Protein AF-A0A5R9GZU8-F1 (afdb_monomer_lite)

Organism: NCBI:txid2528639

pLDDT: mean 71.35, std 13.35, range [35.5, 87.69]

Sequence (68 aa):
MPEKQPYNNRPLAVVEFLMLKINPHSNWNARLLALLAKHADVPQARVGFPPAWQDDPFWKAPVAGGQT

Radius of gyration: 13.39 Å; chains: 1; bounding box: 31×29×36 Å

Structure (mmCIF, N/CA/C/O backbone):
data_AF-A0A5R9GZU8-F1
#
_entry.id   AF-A0A5R9GZU8-F1
#
loop_
_atom_site.group_PDB
_atom_site.id
_atom_site.type_symbol
_atom_site.label_atom_id
_atom_site.label_alt_id
_atom_site.label_comp_id
_atom_site.label_asym_id
_atom_site.label_entity_id
_atom_site.label_seq_id
_atom_site.pdbx_PDB_ins_code
_atom_site.Cartn_x
_atom_site.Cartn_y
_atom_site.Cartn_z
_atom_site.occupancy
_atom_site.B_iso_or_equiv
_atom_site.auth_seq_id
_atom_site.auth_comp_id
_atom_site.auth_asym_id
_atom_site.auth_atom_id
_atom_site.pdbx_PDB_model_num
ATOM 1 N N . MET A 1 1 ? 0.419 18.138 19.558 1.00 37.91 1 MET A N 1
ATOM 2 C CA . MET A 1 1 ? 0.095 17.687 18.185 1.00 37.91 1 MET A CA 1
ATOM 3 C C . MET A 1 1 ? 0.316 16.186 18.171 1.00 37.91 1 MET A C 1
ATOM 5 O O . MET A 1 1 ? 1.389 15.807 18.626 1.00 37.91 1 MET A O 1
ATOM 9 N N . PRO A 1 2 ? -0.655 15.325 17.817 1.00 46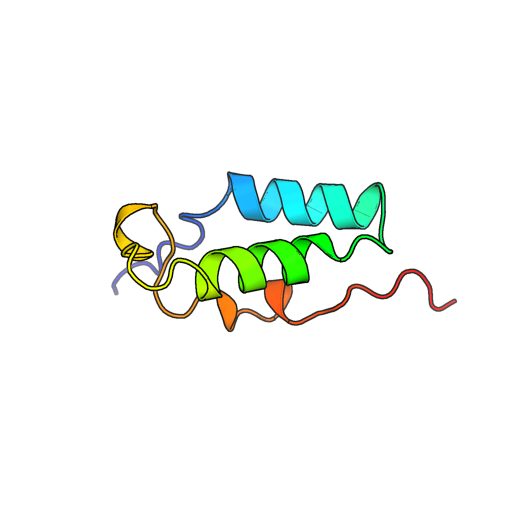.38 2 PRO A N 1
ATOM 10 C CA . PRO A 1 2 ? -0.417 13.892 17.893 1.00 46.38 2 PRO A CA 1
ATOM 11 C C . PRO A 1 2 ? 0.620 13.542 16.828 1.00 46.38 2 PRO A C 1
ATOM 13 O O . PRO A 1 2 ? 0.408 13.741 15.633 1.00 46.38 2 PRO A O 1
ATOM 16 N N . GLU A 1 3 ? 1.778 13.123 17.318 1.00 48.72 3 GLU A N 1
ATOM 17 C CA . GLU A 1 3 ? 2.883 12.558 16.568 1.00 48.72 3 GLU A CA 1
ATOM 18 C C . GLU A 1 3 ? 2.315 11.541 15.573 1.00 48.72 3 GLU A C 1
ATOM 20 O O . GLU A 1 3 ? 1.715 10.540 15.972 1.00 48.72 3 GLU A O 1
ATOM 25 N N . LYS A 1 4 ? 2.428 11.823 14.267 1.00 52.66 4 LYS A N 1
ATOM 26 C CA . LYS A 1 4 ? 2.172 10.818 13.236 1.00 52.66 4 LYS A CA 1
ATOM 27 C C . LYS A 1 4 ? 3.167 9.697 13.496 1.00 52.66 4 LYS A C 1
ATOM 29 O O . LYS A 1 4 ? 4.303 9.834 13.068 1.00 52.66 4 LYS A O 1
ATOM 34 N N . GLN A 1 5 ? 2.770 8.654 14.229 1.00 53.44 5 GLN A N 1
ATOM 35 C CA . GLN A 1 5 ? 3.583 7.463 14.481 1.00 53.44 5 GLN A CA 1
ATOM 36 C C . GLN A 1 5 ? 4.045 6.928 13.125 1.00 53.44 5 GLN A C 1
ATOM 38 O O . GLN A 1 5 ? 3.229 6.345 12.407 1.00 53.44 5 GLN A O 1
ATOM 43 N N . PRO A 1 6 ? 5.296 7.179 12.699 1.00 52.94 6 PRO A N 1
ATOM 44 C CA . PRO A 1 6 ? 5.520 7.215 11.267 1.00 52.94 6 PRO A CA 1
ATOM 45 C C . PRO A 1 6 ? 5.733 5.824 10.669 1.00 52.94 6 PRO A C 1
ATOM 47 O O . PRO A 1 6 ? 5.593 5.688 9.466 1.00 52.94 6 PRO A O 1
ATOM 50 N N . TYR A 1 7 ? 5.983 4.767 11.456 1.00 54.38 7 TYR A N 1
ATOM 51 C CA . TYR A 1 7 ? 6.278 3.445 10.885 1.00 54.38 7 TYR A CA 1
ATOM 52 C C . TYR A 1 7 ? 5.894 2.283 11.816 1.00 54.38 7 TYR A C 1
ATOM 54 O O . TYR A 1 7 ? 6.762 1.647 12.418 1.00 54.38 7 TYR A O 1
ATOM 62 N N . ASN A 1 8 ? 4.603 1.954 11.924 1.00 51.66 8 ASN A N 1
ATOM 63 C CA . ASN A 1 8 ? 4.178 0.711 12.593 1.00 51.66 8 ASN A CA 1
ATOM 64 C C . ASN A 1 8 ? 4.248 -0.533 11.666 1.00 51.66 8 ASN A C 1
ATOM 66 O O . ASN A 1 8 ? 3.868 -1.632 12.047 1.00 51.66 8 ASN A O 1
ATOM 70 N N . ASN A 1 9 ? 4.823 -0.384 10.463 1.00 57.91 9 ASN A N 1
ATOM 71 C CA . ASN A 1 9 ? 5.056 -1.444 9.472 1.00 57.91 9 ASN A CA 1
ATOM 72 C C . ASN A 1 9 ? 6.539 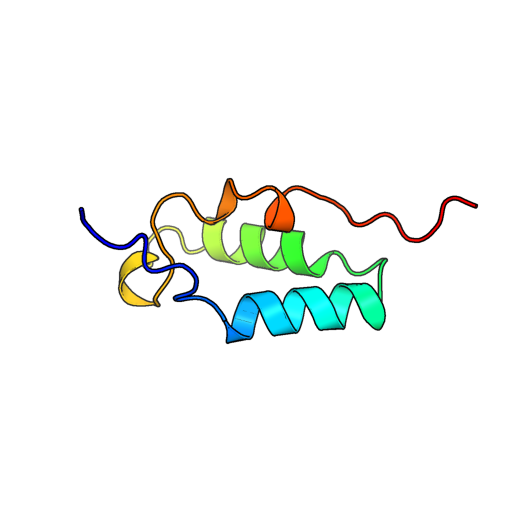-1.594 9.052 1.00 57.91 9 ASN A C 1
ATOM 74 O O . ASN A 1 9 ? 6.812 -2.176 8.000 1.00 57.91 9 ASN A O 1
ATOM 78 N N . ARG A 1 10 ? 7.500 -1.109 9.863 1.00 66.50 10 ARG A N 1
ATOM 79 C CA . ARG A 1 10 ? 8.958 -1.170 9.587 1.00 66.50 10 ARG A CA 1
ATOM 80 C C . ARG A 1 10 ? 9.444 -2.473 8.927 1.00 66.50 10 ARG A C 1
ATOM 82 O O . ARG A 1 10 ? 10.126 -2.369 7.912 1.00 66.50 10 ARG A O 1
ATOM 89 N N . PRO A 1 11 ? 9.111 -3.681 9.422 1.00 71.94 11 PRO A N 1
ATOM 90 C CA . PRO A 1 11 ? 9.608 -4.907 8.798 1.00 71.94 11 PRO A CA 1
ATOM 91 C C . PRO A 1 11 ? 9.068 -5.121 7.378 1.00 71.94 11 PRO A C 1
ATOM 93 O O . PRO A 1 11 ? 9.809 -5.576 6.516 1.00 71.94 11 PRO A O 1
ATOM 96 N N . LEU A 1 12 ? 7.817 -4.754 7.096 1.00 77.31 12 LEU A N 1
ATOM 97 C CA . LEU A 1 12 ? 7.212 -4.976 5.783 1.00 77.31 12 LEU A CA 1
ATOM 98 C C . LEU A 1 12 ? 7.748 -4.002 4.731 1.00 77.31 12 LEU A C 1
ATOM 100 O O . LEU A 1 12 ? 8.031 -4.409 3.609 1.00 77.31 12 LEU A O 1
ATOM 104 N N . ALA A 1 13 ? 7.951 -2.742 5.121 1.00 75.69 13 ALA A N 1
ATOM 105 C CA . ALA A 1 13 ? 8.597 -1.744 4.273 1.00 75.69 13 ALA A CA 1
ATOM 106 C C . ALA A 1 13 ? 10.060 -2.116 3.970 1.00 75.69 13 ALA A C 1
ATOM 108 O O . ALA A 1 13 ? 10.525 -1.929 2.850 1.00 75.69 13 ALA A O 1
ATOM 109 N N . VAL A 1 14 ? 10.775 -2.697 4.942 1.00 80.75 14 VAL A N 1
ATOM 110 C CA . VAL A 1 14 ? 12.134 -3.220 4.724 1.00 80.75 14 VAL A CA 1
ATOM 111 C C . VAL A 1 14 ? 12.122 -4.399 3.753 1.00 80.75 14 VAL A C 1
ATOM 113 O O . VAL A 1 14 ? 12.971 -4.449 2.867 1.00 80.75 14 VAL A O 1
ATOM 116 N N . VAL A 1 15 ? 11.165 -5.325 3.874 1.00 82.94 15 VAL A N 1
ATOM 117 C CA . VAL A 1 15 ? 11.043 -6.441 2.924 1.00 82.94 15 VAL A CA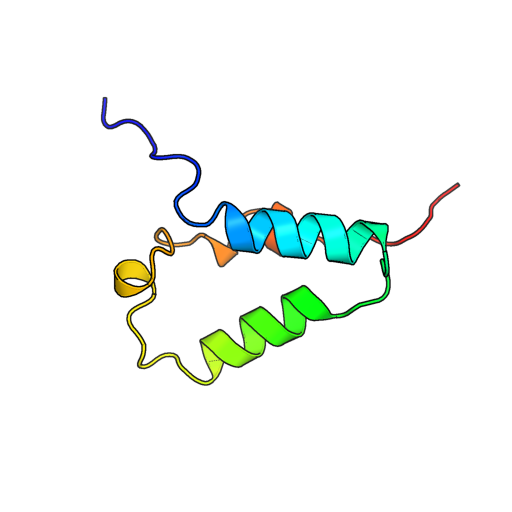 1
ATOM 118 C C . VAL A 1 15 ? 10.737 -5.925 1.522 1.00 82.94 15 VAL A C 1
ATOM 120 O O . VAL A 1 15 ? 11.426 -6.340 0.599 1.00 82.94 15 VAL A O 1
ATOM 123 N N . GLU A 1 16 ? 9.796 -4.991 1.353 1.00 81.25 16 GLU A N 1
ATOM 124 C CA . GLU A 1 16 ? 9.533 -4.381 0.041 1.00 81.25 16 GLU A CA 1
ATOM 125 C C . GLU A 1 16 ? 10.794 -3.723 -0.520 1.00 81.25 16 GLU A C 1
ATOM 127 O O . GLU A 1 16 ? 11.203 -4.008 -1.639 1.00 81.25 16 GLU A O 1
ATOM 132 N N . PHE A 1 17 ? 11.489 -2.916 0.283 1.00 80.25 17 PHE A N 1
ATOM 133 C CA . PHE A 1 17 ? 12.728 -2.267 -0.139 1.00 80.25 17 PHE A CA 1
ATOM 134 C C . PHE A 1 17 ? 13.798 -3.273 -0.595 1.00 80.25 17 PHE A C 1
ATOM 136 O O . PHE A 1 17 ? 14.464 -3.062 -1.611 1.00 80.25 17 PHE A O 1
ATOM 143 N N . LEU A 1 18 ? 13.953 -4.385 0.126 1.00 82.44 18 LEU A N 1
ATOM 144 C CA . LEU A 1 18 ? 14.870 -5.458 -0.254 1.00 82.44 18 LEU A CA 1
ATOM 145 C C . LEU A 1 18 ? 14.401 -6.179 -1.520 1.00 82.44 18 LEU A C 1
ATOM 147 O O . LEU A 1 18 ? 15.219 -6.445 -2.398 1.00 82.44 18 LEU A O 1
ATOM 151 N N . MET A 1 19 ? 13.103 -6.455 -1.648 1.00 82.06 19 MET A N 1
ATOM 152 C CA . MET A 1 19 ? 12.520 -7.076 -2.837 1.00 82.06 19 MET A CA 1
ATOM 153 C C . MET A 1 19 ? 12.747 -6.206 -4.072 1.00 82.06 19 MET A C 1
ATOM 155 O O . MET A 1 19 ? 13.179 -6.729 -5.092 1.00 82.06 19 MET A O 1
ATOM 159 N N . LEU A 1 20 ? 12.595 -4.888 -3.960 1.00 77.31 20 LEU A N 1
ATOM 160 C CA . LEU A 1 20 ? 12.879 -3.938 -5.036 1.00 77.31 20 LEU A CA 1
ATOM 161 C C . LEU A 1 20 ? 14.362 -3.908 -5.443 1.00 77.31 20 LEU A C 1
ATOM 163 O O . LEU A 1 20 ? 14.680 -3.656 -6.602 1.00 77.31 20 LEU A O 1
ATOM 167 N N . LYS A 1 21 ? 15.288 -4.168 -4.511 1.00 79.62 21 LYS A N 1
ATOM 168 C CA . LYS A 1 21 ? 16.735 -4.215 -4.791 1.00 79.62 21 LYS A CA 1
ATOM 169 C C . LYS A 1 21 ? 17.195 -5.554 -5.360 1.00 79.62 21 LYS A C 1
ATOM 171 O O . LYS A 1 21 ? 18.047 -5.575 -6.242 1.00 79.62 21 LYS A O 1
ATOM 176 N N . ILE A 1 22 ? 16.668 -6.654 -4.833 1.00 82.75 22 ILE A N 1
ATOM 177 C CA . ILE A 1 22 ? 17.092 -8.018 -5.177 1.00 82.75 22 ILE A CA 1
ATOM 178 C C . ILE A 1 22 ? 16.346 -8.516 -6.420 1.00 82.75 22 ILE A C 1
ATOM 180 O O . ILE A 1 22 ? 16.910 -9.248 -7.230 1.00 82.75 22 ILE A O 1
ATOM 184 N N . ASN A 1 23 ? 15.081 -8.128 -6.580 1.00 75.75 23 ASN A N 1
ATOM 185 C CA . ASN A 1 23 ? 14.235 -8.517 -7.699 1.00 75.75 23 ASN A CA 1
ATOM 186 C C . ASN A 1 23 ? 13.223 -7.399 -8.038 1.00 75.75 23 ASN A C 1
ATOM 188 O O . ASN A 1 23 ? 12.050 -7.497 -7.670 1.00 75.75 23 ASN A O 1
ATOM 192 N N . PRO A 1 24 ? 13.646 -6.356 -8.775 1.00 70.56 24 PRO A N 1
ATOM 193 C CA . PRO A 1 24 ? 12.790 -5.221 -9.137 1.00 70.56 24 PRO A CA 1
ATOM 194 C C . PRO A 1 24 ? 11.590 -5.603 -10.018 1.00 70.56 24 PRO A C 1
ATOM 196 O O . PRO A 1 24 ? 10.663 -4.818 -10.170 1.00 70.56 24 PRO A O 1
ATOM 199 N N . HIS A 1 25 ? 11.580 -6.805 -10.603 1.00 73.19 25 HIS A N 1
ATOM 200 C CA . HIS A 1 25 ? 10.446 -7.322 -11.379 1.00 73.19 25 H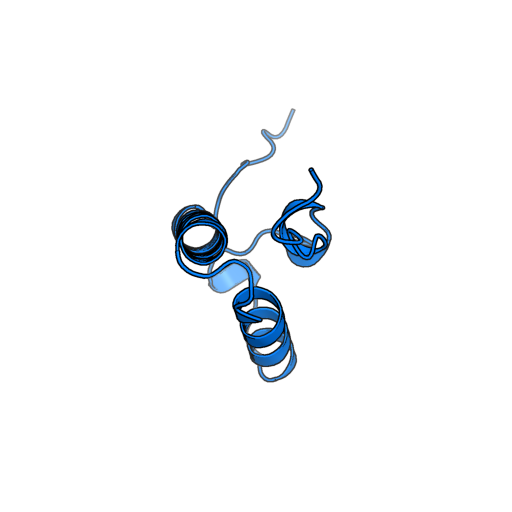IS A CA 1
ATOM 201 C C . HIS A 1 25 ? 9.477 -8.143 -10.518 1.00 73.19 25 HIS A C 1
ATOM 203 O O . HIS A 1 25 ? 8.517 -8.731 -11.024 1.00 73.19 25 HIS A O 1
ATOM 209 N N . SER A 1 26 ? 9.732 -8.240 -9.213 1.00 68.88 26 SER A N 1
ATOM 210 C CA . SER A 1 26 ? 8.877 -8.983 -8.308 1.00 68.88 26 SER A CA 1
ATOM 211 C C . SER A 1 26 ? 7.596 -8.205 -8.038 1.00 68.88 26 SER A C 1
ATOM 213 O O . SER A 1 26 ? 7.608 -7.145 -7.423 1.00 68.88 26 SER A O 1
ATOM 215 N N . ASN A 1 27 ? 6.458 -8.784 -8.414 1.00 78.94 27 ASN A N 1
ATOM 216 C CA . ASN A 1 27 ? 5.122 -8.275 -8.084 1.00 78.94 27 ASN A CA 1
ATOM 217 C C . ASN A 1 27 ? 4.759 -8.510 -6.600 1.00 78.94 27 ASN A C 1
ATOM 219 O O . ASN A 1 27 ? 3.617 -8.847 -6.280 1.00 78.94 27 ASN A O 1
ATOM 223 N N . TRP A 1 28 ? 5.728 -8.427 -5.683 1.00 82.75 28 TRP A N 1
ATOM 224 C CA . TRP A 1 28 ? 5.541 -8.775 -4.271 1.00 82.75 28 TRP A CA 1
ATOM 225 C C . TRP A 1 28 ? 4.524 -7.862 -3.594 1.00 82.75 28 TRP A C 1
ATOM 227 O O . TRP A 1 28 ? 3.590 -8.360 -2.969 1.00 82.75 28 TRP A O 1
ATOM 237 N N . ASN A 1 29 ? 4.642 -6.554 -3.808 1.00 81.88 29 ASN A N 1
ATOM 238 C CA . ASN A 1 29 ? 3.685 -5.568 -3.321 1.00 81.88 29 ASN A CA 1
ATOM 239 C C . ASN A 1 29 ? 2.259 -5.874 -3.800 1.00 81.88 29 ASN A C 1
ATOM 241 O O . ASN A 1 29 ? 1.351 -6.031 -2.985 1.00 81.88 29 ASN A O 1
ATOM 245 N N . ALA A 1 30 ? 2.075 -6.111 -5.102 1.00 82.25 30 ALA A N 1
ATOM 246 C CA . ALA A 1 30 ? 0.772 -6.478 -5.652 1.00 82.25 30 ALA A CA 1
ATOM 247 C C . ALA A 1 30 ? 0.207 -7.768 -5.023 1.00 82.25 30 ALA A C 1
ATOM 249 O O . ALA A 1 30 ? -0.988 -7.851 -4.737 1.00 82.25 30 ALA A O 1
ATOM 250 N N . ARG A 1 31 ? 1.054 -8.772 -4.754 1.00 83.81 31 ARG A N 1
ATOM 251 C CA . ARG A 1 31 ? 0.646 -10.020 -4.082 1.00 83.81 31 ARG A CA 1
ATOM 252 C C . ARG A 1 31 ? 0.256 -9.798 -2.623 1.00 83.81 31 ARG A C 1
ATOM 254 O O . ARG A 1 31 ? -0.690 -10.428 -2.157 1.00 83.81 31 ARG A O 1
ATOM 261 N N . LEU A 1 32 ? 0.966 -8.926 -1.915 1.00 84.69 32 LEU A N 1
ATOM 262 C CA . LEU A 1 32 ? 0.652 -8.545 -0.542 1.00 84.69 32 LEU A CA 1
ATOM 263 C C . LEU A 1 32 ? -0.692 -7.808 -0.477 1.00 84.69 32 LEU A C 1
ATOM 265 O O . LEU A 1 32 ? -1.551 -8.192 0.315 1.00 84.69 32 LEU A O 1
ATOM 269 N N . LEU A 1 33 ? -0.903 -6.808 -1.337 1.00 83.50 33 LEU A N 1
ATOM 270 C CA . LEU A 1 33 ? -2.174 -6.085 -1.426 1.00 83.50 33 LEU A CA 1
ATOM 271 C C . LEU A 1 33 ? -3.330 -7.029 -1.781 1.00 83.50 33 LEU A C 1
ATOM 273 O O . LEU A 1 33 ? -4.380 -6.980 -1.145 1.00 83.50 33 LEU A O 1
ATOM 277 N N . ALA A 1 34 ? -3.124 -7.955 -2.722 1.00 86.06 34 ALA A N 1
ATOM 278 C CA . ALA A 1 34 ? -4.120 -8.970 -3.064 1.00 86.06 34 ALA A CA 1
ATOM 279 C C . ALA A 1 34 ? -4.426 -9.922 -1.892 1.00 86.06 34 ALA A C 1
ATOM 281 O O . ALA A 1 34 ? -5.581 -10.295 -1.686 1.00 86.06 34 ALA A O 1
ATOM 282 N N . LEU A 1 35 ? -3.419 -10.303 -1.100 1.00 86.50 35 LEU A N 1
ATOM 283 C CA . LEU A 1 35 ? -3.606 -11.133 0.093 1.00 86.50 35 LEU A CA 1
ATOM 284 C C . LEU A 1 35 ? -4.426 -10.398 1.160 1.00 86.50 35 LEU A C 1
ATOM 286 O O . LEU A 1 35 ? -5.335 -10.978 1.748 1.00 86.50 35 LEU A O 1
ATOM 290 N N . LEU A 1 36 ? -4.133 -9.120 1.380 1.00 83.38 36 LEU A N 1
ATOM 291 C CA . LEU A 1 36 ? -4.869 -8.281 2.322 1.00 83.38 36 LEU A CA 1
ATOM 292 C C . LEU A 1 36 ? -6.304 -8.028 1.862 1.00 83.38 36 LEU A C 1
ATOM 294 O O . LEU A 1 36 ? -7.212 -8.048 2.685 1.00 83.38 36 LEU A O 1
ATOM 298 N N . ALA A 1 37 ? -6.521 -7.849 0.558 1.00 84.38 37 ALA A N 1
ATOM 299 C CA . ALA A 1 37 ? -7.858 -7.751 -0.020 1.00 84.38 37 ALA A CA 1
ATOM 300 C C . ALA A 1 37 ? -8.642 -9.064 0.138 1.00 84.38 37 ALA A C 1
ATOM 302 O O . ALA A 1 37 ? -9.835 -9.042 0.433 1.00 8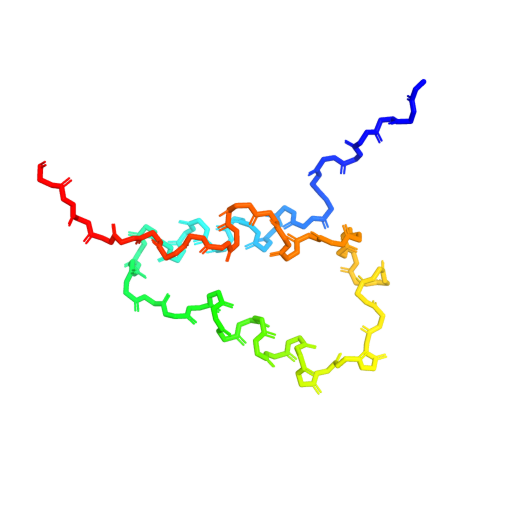4.38 37 ALA A O 1
ATOM 303 N N . LYS A 1 38 ? -7.971 -10.216 -0.002 1.00 87.69 38 LYS A N 1
ATOM 304 C CA . LYS A 1 38 ? -8.569 -11.540 0.230 1.00 87.69 38 LYS A CA 1
ATOM 305 C C . LYS A 1 38 ? -8.974 -11.754 1.693 1.00 87.69 38 LYS A C 1
ATOM 307 O O . LYS A 1 38 ? -9.948 -12.454 1.949 1.00 87.69 38 LYS A O 1
ATOM 312 N N . HIS A 1 39 ? -8.242 -11.152 2.626 1.00 85.69 39 HIS A N 1
ATOM 313 C CA . HIS A 1 39 ? -8.472 -11.236 4.069 1.00 85.69 39 HIS A CA 1
ATOM 314 C C . HIS A 1 39 ? -8.930 -9.889 4.646 1.00 85.69 39 HIS A C 1
ATOM 316 O O . HIS A 1 39 ? -8.389 -9.403 5.639 1.00 85.69 39 HIS A O 1
ATOM 322 N N . ALA A 1 40 ? -9.934 -9.273 4.012 1.00 80.31 40 ALA A N 1
ATOM 323 C CA . ALA A 1 40 ? -10.513 -8.006 4.465 1.00 80.31 40 ALA A CA 1
ATOM 324 C C . ALA A 1 40 ? -11.221 -8.112 5.833 1.00 80.31 40 ALA A C 1
ATOM 326 O O . ALA A 1 40 ? -11.488 -7.093 6.469 1.00 80.31 40 ALA A O 1
ATOM 327 N N . ASP A 1 41 ? -11.510 -9.334 6.294 1.00 84.06 41 ASP A N 1
ATOM 328 C CA . ASP A 1 41 ? -12.043 -9.617 7.628 1.00 84.06 41 ASP A CA 1
ATOM 329 C C . ASP A 1 41 ? -11.012 -9.375 8.743 1.00 84.06 41 ASP A C 1
ATOM 331 O O . ASP A 1 41 ? -11.388 -9.135 9.893 1.00 84.06 41 ASP A O 1
ATOM 335 N N . VAL A 1 42 ? -9.715 -9.394 8.409 1.00 80.50 42 VAL A N 1
ATOM 336 C CA . VAL A 1 42 ? -8.633 -9.186 9.369 1.00 80.50 42 VAL A CA 1
ATOM 337 C C . VAL A 1 42 ? -8.465 -7.687 9.622 1.00 80.50 42 VAL A C 1
ATOM 339 O O . VAL A 1 42 ? -8.079 -6.942 8.714 1.00 80.50 42 VAL A O 1
ATOM 342 N N . PRO A 1 43 ? -8.681 -7.205 10.861 1.00 75.38 43 PRO A N 1
ATOM 343 C CA . PRO A 1 43 ? -8.539 -5.790 11.162 1.00 75.38 43 PRO A CA 1
ATOM 344 C C . PRO A 1 43 ? -7.074 -5.380 11.011 1.00 75.38 43 PRO A C 1
ATOM 346 O O . PRO A 1 43 ? -6.238 -5.701 11.856 1.00 75.38 43 PRO A O 1
ATOM 349 N N . GLN A 1 44 ? -6.761 -4.643 9.947 1.00 76.00 44 GLN A N 1
ATOM 350 C CA . GLN A 1 44 ? -5.394 -4.215 9.633 1.00 76.00 44 GLN A CA 1
ATOM 351 C C . GLN A 1 44 ? -4.751 -3.433 10.799 1.00 76.00 44 GLN A C 1
ATOM 353 O O . GLN A 1 44 ? -3.577 -3.617 11.114 1.00 76.00 44 GLN A O 1
ATOM 358 N N . ALA A 1 45 ? -5.554 -2.665 11.540 1.00 72.00 45 ALA A N 1
ATOM 359 C CA . ALA A 1 45 ? -5.121 -1.969 12.751 1.00 72.00 45 ALA A CA 1
ATOM 360 C C . ALA A 1 45 ? -4.617 -2.912 13.864 1.00 72.00 45 ALA A C 1
ATOM 362 O O . ALA A 1 45 ? -3.705 -2.553 14.605 1.00 72.00 45 ALA A O 1
ATOM 363 N N . ARG A 1 46 ? -5.167 -4.132 13.978 1.00 70.31 46 ARG A N 1
ATOM 364 C CA . ARG A 1 46 ? -4.746 -5.124 14.989 1.00 70.31 46 ARG A CA 1
ATOM 365 C C . ARG A 1 46 ? -3.414 -5.788 14.662 1.00 70.31 46 ARG A C 1
ATOM 367 O O . ARG A 1 46 ? -2.743 -6.256 15.573 1.00 70.31 46 ARG A O 1
ATOM 374 N N . VAL A 1 47 ? -3.034 -5.822 13.389 1.00 71.69 47 VAL A N 1
ATOM 375 C CA . VAL A 1 47 ? -1.750 -6.376 12.928 1.00 71.69 47 VAL A CA 1
ATOM 376 C C . VAL A 1 47 ? -0.675 -5.293 12.760 1.00 71.69 47 VAL A C 1
ATOM 378 O O . VAL A 1 47 ? 0.414 -5.575 12.271 1.00 71.69 47 VAL A O 1
ATOM 381 N N . GLY A 1 48 ? -0.968 -4.057 13.181 1.00 72.81 48 GLY A N 1
ATOM 382 C CA . GLY A 1 48 ? -0.014 -2.948 13.194 1.00 72.81 48 GLY A CA 1
ATOM 383 C C . GLY A 1 48 ? -0.023 -2.066 11.945 1.00 72.81 48 GLY A C 1
ATOM 384 O O . GLY A 1 48 ? 0.792 -1.152 11.851 1.00 72.81 48 GLY A O 1
ATOM 385 N N . PHE A 1 49 ? -0.944 -2.264 11.000 1.00 75.75 49 PHE A N 1
ATOM 386 C CA . PHE A 1 49 ? -1.054 -1.368 9.851 1.00 75.75 49 PHE A CA 1
ATOM 387 C C . PHE A 1 49 ? -1.761 -0.056 10.229 1.00 75.75 49 PHE A C 1
ATOM 389 O O . PHE A 1 49 ? -2.873 -0.097 10.766 1.00 75.75 49 PHE A O 1
ATOM 396 N N . PRO A 1 50 ? -1.165 1.114 9.930 1.00 73.94 50 PRO A N 1
ATOM 397 C CA . PRO A 1 50 ? -1.843 2.388 10.119 1.00 73.94 50 PRO A CA 1
ATOM 398 C C . PRO A 1 50 ? -3.013 2.545 9.133 1.00 73.94 50 PRO A C 1
ATOM 400 O O . PRO A 1 50 ? -2.998 1.947 8.059 1.00 73.94 50 PRO A O 1
ATOM 403 N N . PRO A 1 51 ? -4.036 3.352 9.450 1.00 74.38 51 PRO A N 1
ATOM 404 C CA . PRO A 1 51 ? -5.122 3.621 8.511 1.00 74.38 51 PRO A CA 1
ATOM 405 C C . PRO A 1 51 ? -4.583 4.235 7.209 1.00 74.38 51 PRO A C 1
ATOM 407 O O . PRO A 1 51 ? -3.702 5.091 7.245 1.00 74.38 51 PRO A O 1
ATOM 410 N N . ALA A 1 52 ? -5.117 3.786 6.067 1.00 75.38 52 ALA A N 1
ATOM 411 C CA . ALA A 1 52 ? -4.742 4.243 4.721 1.00 75.38 52 ALA A CA 1
ATOM 412 C C . ALA A 1 52 ? -3.247 4.091 4.353 1.00 75.38 52 ALA A C 1
ATOM 414 O O . ALA A 1 52 ? -2.747 4.776 3.470 1.00 75.38 52 ALA A O 1
ATOM 415 N N . TRP A 1 53 ? -2.510 3.166 4.974 1.00 77.44 53 TRP A N 1
ATOM 416 C CA . TRP A 1 53 ? -1.100 2.914 4.631 1.00 77.44 53 TRP A CA 1
ATOM 417 C C . TRP A 1 53 ? -0.872 2.480 3.173 1.00 77.44 53 TRP A C 1
ATOM 419 O O . TRP A 1 53 ? 0.178 2.756 2.605 1.00 77.44 53 TRP A O 1
ATOM 429 N N . GLN A 1 54 ? -1.861 1.813 2.571 1.00 77.44 54 GLN A N 1
ATOM 430 C CA . GLN A 1 54 ? -1.843 1.374 1.171 1.00 77.44 54 GLN A CA 1
ATOM 431 C C . GLN A 1 54 ? -1.878 2.568 0.204 1.00 77.44 54 GLN A C 1
ATOM 433 O O . GLN A 1 54 ? -1.511 2.439 -0.962 1.00 77.44 54 GLN A O 1
ATOM 438 N N . ASP A 1 55 ? -2.324 3.736 0.684 1.00 79.75 55 ASP A N 1
ATOM 439 C CA . ASP A 1 55 ? -2.358 4.954 -0.112 1.00 79.75 55 ASP A CA 1
ATOM 440 C C . ASP A 1 55 ? -1.005 5.648 -0.229 1.00 79.75 55 ASP A C 1
ATOM 442 O O . ASP A 1 55 ? -0.876 6.554 -1.060 1.00 79.75 55 ASP A O 1
ATOM 446 N N . ASP A 1 56 ? -0.019 5.227 0.566 1.00 80.19 56 ASP A N 1
ATOM 447 C CA . ASP A 1 56 ? 1.318 5.796 0.545 1.00 80.19 56 ASP A CA 1
ATOM 448 C C . ASP A 1 56 ? 1.977 5.582 -0.835 1.00 80.19 56 ASP A C 1
ATOM 450 O O . ASP A 1 56 ? 1.918 4.476 -1.388 1.00 80.19 56 ASP A O 1
ATOM 454 N N . PRO A 1 57 ? 2.626 6.615 -1.408 1.00 74.94 57 PRO A N 1
ATOM 455 C CA . PRO A 1 57 ? 3.333 6.512 -2.683 1.00 74.94 57 PRO A CA 1
ATOM 456 C C . PRO A 1 57 ? 4.343 5.363 -2.744 1.00 74.94 57 PRO A C 1
ATOM 458 O O . PRO A 1 57 ? 4.532 4.787 -3.816 1.00 74.94 57 PRO A O 1
ATOM 461 N N . PHE A 1 58 ? 4.948 4.997 -1.608 1.00 76.31 58 PHE A N 1
ATOM 462 C CA . PHE A 1 58 ? 5.856 3.857 -1.498 1.00 76.31 58 PHE A CA 1
ATOM 463 C C . PHE A 1 58 ? 5.199 2.549 -1.962 1.00 76.31 58 PHE A C 1
ATOM 465 O O . PHE A 1 58 ? 5.839 1.751 -2.638 1.00 76.31 58 PHE A O 1
ATOM 472 N N . TRP A 1 59 ? 3.913 2.354 -1.651 1.00 76.69 59 TRP A N 1
ATOM 473 C CA . TRP A 1 59 ? 3.159 1.155 -2.025 1.00 76.69 59 TRP A CA 1
ATOM 474 C C . TRP A 1 59 ? 2.496 1.260 -3.405 1.00 76.69 59 TRP A C 1
ATOM 476 O O . TRP A 1 59 ? 2.132 0.237 -3.979 1.00 76.69 59 TRP A O 1
ATOM 486 N N . LYS A 1 60 ? 2.357 2.470 -3.959 1.00 70.38 60 LYS A N 1
ATOM 487 C CA . LYS A 1 60 ? 1.738 2.715 -5.276 1.00 70.38 60 LYS A CA 1
ATOM 488 C C . LYS A 1 60 ? 2.718 2.680 -6.446 1.00 70.38 60 LYS A C 1
ATOM 490 O O . LYS A 1 60 ? 2.284 2.523 -7.585 1.00 70.38 60 LYS A O 1
ATOM 495 N N . ALA A 1 61 ? 4.012 2.851 -6.198 1.00 60.25 61 ALA A N 1
ATOM 496 C CA . ALA A 1 61 ? 5.006 2.842 -7.258 1.00 60.25 61 ALA A CA 1
ATOM 497 C C . ALA A 1 61 ? 5.383 1.399 -7.638 1.00 60.25 61 ALA A C 1
ATOM 499 O O . ALA A 1 61 ? 5.976 0.697 -6.818 1.00 60.25 61 ALA A O 1
ATOM 500 N N . PRO A 1 62 ? 5.154 0.946 -8.886 1.00 56.12 62 PRO A N 1
ATOM 501 C CA . PRO A 1 62 ? 6.039 -0.057 -9.445 1.00 56.12 62 PRO A CA 1
ATOM 502 C C . PRO A 1 62 ? 7.383 0.651 -9.573 1.00 56.12 62 PRO A C 1
ATOM 504 O O . PRO A 1 62 ? 7.528 1.570 -10.383 1.00 56.12 62 PRO A O 1
ATOM 507 N N . VAL A 1 63 ? 8.352 0.310 -8.726 1.00 54.81 63 VAL A N 1
ATOM 508 C CA . VAL A 1 63 ? 9.705 0.833 -8.910 1.00 54.81 63 VAL A CA 1
ATOM 509 C C . VAL A 1 63 ? 10.245 0.121 -10.137 1.00 54.81 63 VAL A C 1
ATOM 511 O O . VAL A 1 63 ? 10.808 -0.966 -10.058 1.00 54.81 63 VAL A O 1
ATOM 514 N N . ALA A 1 64 ? 9.941 0.703 -11.295 1.00 44.47 64 ALA A N 1
ATOM 515 C CA . ALA A 1 64 ? 10.417 0.262 -12.581 1.00 44.47 64 ALA A CA 1
ATOM 516 C C . ALA A 1 64 ? 11.936 0.167 -12.475 1.00 44.47 64 ALA A C 1
ATOM 518 O O . ALA A 1 64 ? 12.632 1.167 -12.284 1.00 44.47 64 ALA A O 1
ATOM 519 N N . GLY A 1 65 ? 12.441 -1.061 -12.548 1.00 50.62 65 GLY A N 1
ATOM 520 C CA . GLY A 1 65 ? 13.8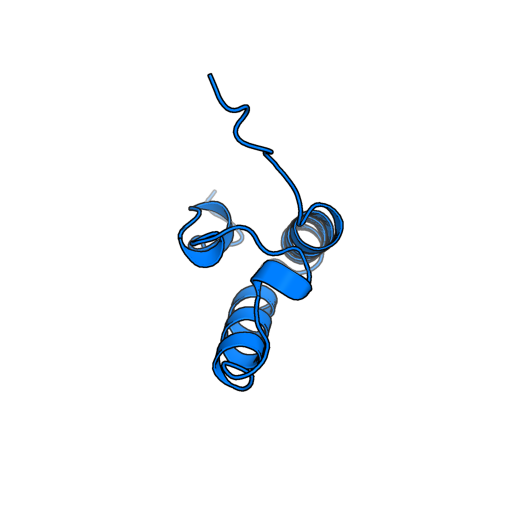41 -1.280 -12.830 1.00 50.62 65 GLY A CA 1
ATOM 521 C C . GLY A 1 65 ? 14.177 -0.568 -14.137 1.00 50.62 65 GLY A C 1
ATOM 522 O O . GLY A 1 65 ? 13.683 -0.953 -15.189 1.00 50.62 65 GLY A O 1
ATOM 523 N N . GLY A 1 66 ? 15.014 0.463 -14.038 1.00 56.31 66 GLY A N 1
ATOM 524 C CA . GLY A 1 66 ? 15.800 1.008 -15.141 1.00 56.31 66 GLY A CA 1
ATOM 525 C C . GLY A 1 66 ? 15.099 2.008 -16.060 1.00 56.31 66 GLY A C 1
ATOM 526 O O . GLY A 1 66 ? 14.372 1.621 -16.964 1.00 56.31 66 GLY A O 1
ATOM 527 N N . GLN A 1 67 ? 15.456 3.284 -15.908 1.00 35.50 67 GLN A N 1
ATOM 528 C CA . GLN A 1 67 ? 15.701 4.228 -17.012 1.00 35.50 67 GLN A CA 1
ATOM 529 C C . GLN A 1 67 ? 16.961 5.012 -16.583 1.00 35.50 67 GLN A C 1
ATOM 531 O O . GLN A 1 67 ? 16.930 5.644 -15.528 1.00 35.50 67 GLN A O 1
ATOM 536 N N . THR A 1 68 ? 18.149 4.584 -17.041 1.00 41.66 68 THR A N 1
ATOM 537 C CA . THR A 1 68 ? 18.957 5.172 -18.142 1.00 41.66 68 THR A CA 1
ATOM 538 C C . THR A 1 68 ? 19.413 6.592 -17.871 1.00 41.66 68 THR A C 1
ATOM 540 O O . THR A 1 68 ? 18.527 7.470 -17.813 1.00 41.66 68 THR A O 1
#

Secondary structure (DSSP, 8-state):
-------TTHHHHHHHHHHHHH-TT--HHHHHHHHHHHTTTS-GGGGTPPTTGGGSHHHH----S---

Foldseek 3Di:
DPPPPPPLPVVVLVVLVVCCVVPLPDCVLVVVVVVCVVPVVDDCVVVRDDPPPCVDVSSVDSPDPDDD